Protein AF-A0AAJ2W528-F1 (afdb_monomer_lite)

Radius of gyration: 18.14 Å; chains: 1; bounding box: 59×28×39 Å

Sequence (170 aa):
MTETRSAFLACASVAVRLLERPELAAAWALPSVHDGLRVRDVATELVRGLRLSALDLGRGPSVPSVLRPTAESTAREARLLVERLEQHAVGGPAGGPIEGGHVPASRLASLAADLEDLALSVGQHVDVSPTTARAALELLVASARGATGGVAALDGLSSTLRSAPAVVRA

pLDDT: mean 81.1, std 15.42, range [31.97, 96.62]

Foldseek 3Di:
DVVLLVLLLVLLVLLLVLLPDVLLLVQVQPCFPDPPDGLVVLLQVLLVLLQVLCVLLVQHDPDDPDPDDHSVSSSVSSVSSSCSSCVVVDDDDDDDPPPHRDDDSVSSVVSNVSSVRSCRRSVVVDPDDPVNVVVVVVVLLVVLVVDDCSVVVVVVVVVVVVVDPPPPDD

Structure (mmCIF, N/CA/C/O backbone):
data_AF-A0AAJ2W528-F1
#
_entry.id   AF-A0AAJ2W528-F1
#
loop_
_atom_site.group_PDB
_atom_site.id
_atom_site.type_symbol
_atom_site.label_atom_id
_atom_site.label_alt_id
_atom_site.label_comp_id
_atom_site.label_asym_id
_atom_site.label_entity_id
_atom_site.label_seq_id
_atom_site.pdbx_PDB_ins_code
_atom_site.Cartn_x
_atom_site.Cartn_y
_atom_site.Cartn_z
_atom_site.occupancy
_atom_site.B_iso_or_equiv
_atom_site.auth_seq_id
_atom_site.auth_comp_id
_atom_site.auth_asym_id
_atom_site.auth_atom_id
_atom_site.pdbx_PDB_model_num
ATOM 1 N N . MET A 1 1 ? 10.076 -0.855 -22.859 1.00 50.19 1 MET A N 1
ATOM 2 C CA . MET A 1 1 ? 10.710 -1.438 -21.646 1.00 50.19 1 MET A CA 1
ATOM 3 C C . MET A 1 1 ? 11.034 -0.407 -20.560 1.00 50.19 1 MET A C 1
ATOM 5 O O . MET A 1 1 ? 11.054 -0.778 -19.395 1.00 50.19 1 MET A O 1
ATOM 9 N N . THR A 1 2 ? 11.234 0.872 -20.891 1.00 60.19 2 THR A N 1
ATOM 10 C CA . THR A 1 2 ? 11.316 1.994 -19.930 1.00 60.19 2 THR A CA 1
ATOM 11 C C . THR A 1 2 ? 10.001 2.255 -19.187 1.00 60.19 2 THR A C 1
ATOM 13 O O . THR A 1 2 ? 10.032 2.610 -18.015 1.00 60.19 2 THR A O 1
ATOM 16 N N . GLU A 1 3 ? 8.863 1.994 -19.835 1.00 75.88 3 GLU A N 1
ATOM 17 C CA . GLU A 1 3 ? 7.521 2.294 -19.318 1.00 75.88 3 GLU A CA 1
ATOM 18 C C . GLU A 1 3 ? 7.123 1.474 -18.078 1.00 75.88 3 GLU A C 1
ATOM 20 O O . GLU A 1 3 ? 6.647 2.032 -17.095 1.00 75.88 3 GLU A O 1
ATOM 25 N N . THR A 1 4 ? 7.394 0.163 -18.052 1.00 80.88 4 THR A N 1
ATOM 26 C CA . THR A 1 4 ? 7.112 -0.682 -16.873 1.00 80.88 4 THR A CA 1
ATOM 27 C C . THR A 1 4 ? 7.952 -0.263 -15.669 1.00 80.88 4 THR A C 1
ATOM 29 O O . THR A 1 4 ? 7.459 -0.238 -14.545 1.00 80.88 4 THR A O 1
ATOM 32 N N . ARG A 1 5 ? 9.217 0.118 -15.896 1.00 81.19 5 ARG A N 1
ATOM 33 C CA . ARG A 1 5 ? 10.103 0.601 -14.830 1.00 81.19 5 ARG A CA 1
ATOM 34 C C . ARG A 1 5 ? 9.660 1.969 -14.314 1.00 81.19 5 ARG A C 1
ATOM 36 O O . ARG A 1 5 ? 9.632 2.158 -13.103 1.00 81.19 5 ARG A O 1
ATOM 43 N N . SER A 1 6 ? 9.302 2.908 -15.193 1.00 83.19 6 SER A N 1
ATOM 44 C CA . SER A 1 6 ? 8.788 4.215 -14.765 1.00 83.19 6 SER A CA 1
ATOM 45 C C . SER A 1 6 ? 7.457 4.085 -14.028 1.00 83.19 6 SER A C 1
ATOM 47 O O . SER A 1 6 ? 7.280 4.725 -12.998 1.00 83.19 6 SER A O 1
ATOM 49 N N . ALA A 1 7 ? 6.557 3.215 -14.496 1.00 85.38 7 ALA A N 1
ATOM 50 C CA . ALA A 1 7 ? 5.299 2.918 -13.815 1.00 85.38 7 ALA A CA 1
ATOM 51 C C . ALA A 1 7 ? 5.538 2.290 -12.434 1.00 85.38 7 ALA A C 1
ATOM 53 O O . ALA A 1 7 ? 4.900 2.683 -11.462 1.00 85.38 7 ALA A O 1
ATOM 54 N N . PHE A 1 8 ? 6.507 1.377 -12.321 1.00 87.69 8 PHE A N 1
ATOM 55 C CA . PHE A 1 8 ? 6.901 0.796 -11.039 1.00 87.69 8 PHE A CA 1
ATOM 56 C C . PHE A 1 8 ? 7.439 1.842 -10.065 1.00 87.69 8 PHE A C 1
ATOM 58 O O . PHE A 1 8 ? 6.984 1.892 -8.928 1.00 87.69 8 PHE A O 1
ATOM 65 N N . LEU A 1 9 ? 8.360 2.705 -10.501 1.00 89.44 9 LEU A N 1
ATOM 66 C CA . LEU A 1 9 ? 8.896 3.772 -9.650 1.00 89.44 9 LEU A CA 1
ATOM 67 C C . LEU A 1 9 ? 7.810 4.775 -9.242 1.00 89.44 9 LEU A C 1
ATOM 69 O O . LEU A 1 9 ? 7.754 5.176 -8.082 1.00 89.44 9 LEU A O 1
ATOM 73 N N . ALA A 1 10 ? 6.897 5.121 -10.153 1.00 88.50 10 ALA A N 1
ATOM 74 C CA . ALA A 1 10 ? 5.747 5.960 -9.830 1.00 88.50 10 ALA A CA 1
ATOM 75 C C . ALA A 1 10 ? 4.841 5.298 -8.777 1.00 88.50 10 ALA A C 1
ATOM 77 O O . ALA A 1 10 ? 4.468 5.943 -7.797 1.00 88.50 10 ALA A O 1
ATOM 78 N N . CYS A 1 11 ? 4.541 4.005 -8.931 1.00 88.88 11 CYS A N 1
ATOM 79 C CA . CYS A 1 11 ? 3.766 3.230 -7.963 1.00 88.88 11 CYS A CA 1
ATOM 80 C C . CYS A 1 11 ? 4.472 3.164 -6.599 1.00 88.88 11 CYS A C 1
ATOM 82 O O . CYS A 1 11 ? 3.856 3.418 -5.566 1.00 88.88 11 CYS A O 1
ATOM 84 N N . ALA A 1 12 ? 5.781 2.907 -6.586 1.00 91.38 12 ALA A N 1
ATOM 85 C CA . ALA A 1 12 ? 6.586 2.860 -5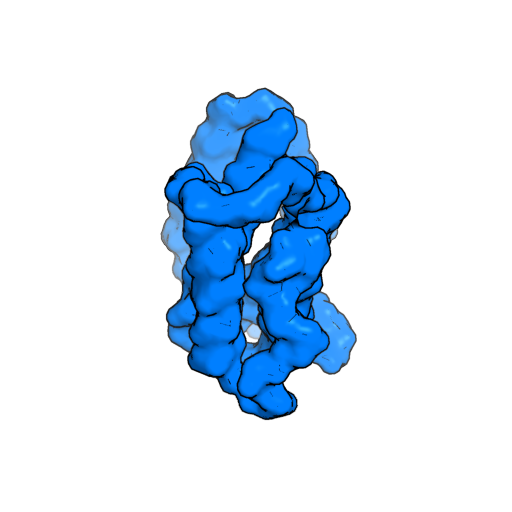.371 1.00 91.38 12 ALA A CA 1
ATOM 86 C C . ALA A 1 12 ? 6.639 4.223 -4.659 1.00 91.38 12 ALA A C 1
ATOM 88 O O . ALA A 1 12 ? 6.520 4.291 -3.438 1.00 91.38 12 ALA A O 1
ATOM 89 N N . SER A 1 13 ? 6.728 5.320 -5.414 1.00 92.88 13 SER A N 1
ATOM 90 C CA . SER A 1 13 ? 6.651 6.684 -4.881 1.00 92.88 13 SER A CA 1
ATOM 91 C C . SER A 1 13 ? 5.280 6.994 -4.265 1.00 92.88 13 SER A C 1
ATOM 93 O O . SER A 1 13 ? 5.192 7.611 -3.201 1.00 92.88 13 SER A O 1
ATOM 95 N N . VAL A 1 14 ? 4.181 6.544 -4.886 1.00 93.88 14 VAL A N 1
ATOM 96 C CA . VAL A 1 14 ? 2.838 6.641 -4.283 1.00 93.88 14 VAL A CA 1
ATOM 97 C C . VAL A 1 14 ? 2.772 5.830 -2.989 1.00 93.88 14 VAL A C 1
ATOM 99 O O . VAL A 1 14 ? 2.254 6.333 -1.993 1.00 93.88 14 VAL A O 1
ATOM 102 N N . ALA A 1 15 ? 3.342 4.626 -2.974 1.00 92.56 15 ALA A N 1
ATOM 103 C CA . ALA A 1 15 ? 3.372 3.787 -1.786 1.00 92.56 15 ALA A CA 1
ATOM 104 C C . ALA A 1 15 ? 4.123 4.443 -0.621 1.00 92.56 15 ALA A C 1
ATOM 106 O O . ALA A 1 15 ? 3.601 4.484 0.489 1.00 92.56 15 ALA A O 1
ATOM 107 N N . VAL A 1 16 ? 5.291 5.045 -0.873 1.00 95.50 16 VAL A N 1
ATOM 108 C CA . VAL A 1 16 ? 6.030 5.815 0.144 1.00 95.50 16 VAL A CA 1
ATOM 109 C C . VAL A 1 16 ? 5.181 6.963 0.687 1.00 95.50 16 VAL A C 1
ATOM 111 O O . VAL A 1 16 ? 5.050 7.106 1.900 1.00 95.50 16 VAL A O 1
ATOM 114 N N . ARG A 1 17 ? 4.530 7.739 -0.190 1.00 94.56 17 ARG A N 1
ATOM 115 C CA . ARG A 1 17 ? 3.652 8.835 0.249 1.00 94.56 17 ARG A CA 1
ATOM 116 C C . ARG A 1 17 ? 2.499 8.345 1.117 1.00 94.56 17 ARG A C 1
ATOM 118 O O . ARG A 1 17 ? 2.181 9.009 2.094 1.00 94.56 17 ARG A O 1
ATOM 125 N N . LEU A 1 18 ? 1.885 7.207 0.786 1.00 92.62 18 LEU A N 1
ATOM 126 C CA . LEU A 1 18 ? 0.833 6.606 1.608 1.00 92.62 18 LEU A CA 1
ATOM 127 C C . LEU A 1 18 ? 1.374 6.132 2.964 1.00 92.62 18 LEU A C 1
ATOM 129 O O . LEU A 1 18 ? 0.712 6.326 3.979 1.00 92.62 18 LEU A O 1
ATOM 133 N N . LEU A 1 19 ? 2.578 5.559 2.992 1.00 94.19 19 LEU A N 1
ATOM 134 C CA . LEU A 1 19 ? 3.224 5.103 4.224 1.00 94.19 19 LEU A CA 1
ATOM 135 C C . LEU A 1 19 ? 3.587 6.247 5.181 1.00 94.19 19 LEU A C 1
ATOM 137 O O . LEU A 1 19 ? 3.601 6.062 6.394 1.00 94.19 19 LEU A O 1
ATOM 141 N N . GLU A 1 20 ? 3.860 7.435 4.651 1.00 95.31 20 GLU A N 1
ATOM 142 C CA . GLU A 1 20 ? 4.226 8.621 5.436 1.00 95.31 20 GLU A CA 1
ATOM 143 C C . GLU A 1 20 ? 3.023 9.377 6.007 1.00 95.31 20 GLU A C 1
ATOM 145 O O . GLU A 1 20 ? 3.185 10.322 6.782 1.00 95.31 20 GLU A O 1
ATOM 150 N N . ARG A 1 21 ? 1.807 8.972 5.638 1.00 93.00 21 ARG A N 1
ATOM 151 C CA . ARG A 1 21 ? 0.591 9.639 6.083 1.00 93.00 21 ARG A CA 1
ATOM 152 C C . ARG A 1 21 ? 0.337 9.433 7.580 1.00 93.00 21 ARG A C 1
ATOM 154 O O . ARG A 1 21 ? 0.402 8.298 8.061 1.00 93.00 21 ARG A O 1
ATOM 161 N N . PRO A 1 22 ? -0.051 10.487 8.322 1.00 92.31 22 PRO A N 1
ATOM 162 C CA . PRO A 1 22 ? -0.412 10.356 9.733 1.00 92.31 22 PRO A CA 1
ATOM 163 C C . PRO A 1 22 ? -1.624 9.437 9.937 1.00 92.31 22 PRO A C 1
ATOM 165 O O . PRO A 1 22 ? -1.718 8.760 10.960 1.00 92.31 22 PRO A O 1
ATOM 168 N N . GLU A 1 23 ? -2.523 9.354 8.953 1.00 92.69 23 GLU A N 1
ATOM 169 C CA . GLU A 1 23 ? -3.685 8.466 9.000 1.00 92.69 23 GLU A CA 1
ATOM 170 C C . GLU A 1 23 ? -3.282 6.987 9.053 1.00 92.69 23 GLU A C 1
ATOM 172 O O . GLU A 1 23 ? -3.932 6.203 9.742 1.00 92.69 23 GLU A O 1
ATOM 177 N N . LEU A 1 24 ? -2.175 6.601 8.405 1.00 93.44 24 LEU A N 1
ATOM 178 C CA . LEU A 1 24 ? -1.658 5.236 8.506 1.00 93.44 24 LEU A CA 1
ATOM 179 C C . LEU A 1 24 ? -1.174 4.933 9.927 1.00 93.44 24 LEU A C 1
ATOM 181 O O . LEU A 1 24 ? -1.437 3.852 10.452 1.00 93.44 24 LEU A O 1
ATOM 185 N N . ALA A 1 25 ? -0.473 5.877 10.558 1.00 93.62 25 ALA A N 1
ATOM 186 C CA . ALA A 1 25 ? 0.002 5.709 11.927 1.00 93.62 25 ALA A CA 1
ATOM 187 C C . ALA A 1 25 ? -1.169 5.564 12.913 1.00 93.62 25 ALA A C 1
ATOM 189 O O . ALA A 1 25 ? -1.118 4.709 13.798 1.00 93.62 25 ALA A O 1
ATOM 190 N N . ALA A 1 26 ? -2.241 6.337 12.719 1.00 93.62 26 ALA A N 1
ATOM 191 C CA . ALA A 1 26 ? -3.470 6.219 13.501 1.00 93.62 26 ALA A CA 1
ATOM 192 C C . ALA A 1 26 ? -4.182 4.872 13.271 1.00 93.62 26 ALA A C 1
ATOM 194 O O . ALA A 1 26 ? -4.660 4.253 14.221 1.00 93.62 26 ALA A O 1
ATOM 195 N N . ALA A 1 27 ? -4.202 4.383 12.028 1.00 94.38 27 ALA A N 1
ATOM 196 C CA . ALA A 1 27 ? -4.847 3.125 11.664 1.00 94.38 27 ALA A CA 1
ATOM 197 C C . ALA A 1 27 ? -3.975 1.876 11.898 1.00 94.38 27 ALA A C 1
ATOM 199 O O . ALA A 1 27 ? -4.450 0.758 11.727 1.00 94.38 27 ALA A O 1
ATOM 200 N N . TRP A 1 28 ? -2.715 2.029 12.319 1.00 95.56 28 TRP A N 1
ATOM 201 C CA . TRP A 1 28 ? -1.688 0.975 12.314 1.00 95.56 28 TRP A CA 1
ATOM 202 C C . TRP A 1 28 ? -2.118 -0.346 12.969 1.00 95.56 28 TRP A C 1
ATOM 204 O O . TRP A 1 28 ? -1.806 -1.435 12.484 1.00 95.56 28 TRP A O 1
ATOM 214 N N . ALA A 1 29 ? -2.836 -0.256 14.090 1.00 96.12 29 ALA A N 1
ATOM 215 C CA . ALA A 1 29 ? -3.285 -1.413 14.859 1.00 96.12 29 ALA A CA 1
ATOM 216 C C . ALA A 1 29 ? -4.711 -1.879 14.518 1.00 96.12 29 ALA A C 1
ATOM 218 O O . ALA A 1 29 ? -5.146 -2.886 15.086 1.00 96.12 29 ALA A O 1
ATOM 219 N N . LEU A 1 30 ? -5.420 -1.166 13.641 1.00 96.06 30 LEU A N 1
ATOM 220 C CA . LEU A 1 30 ? -6.799 -1.456 13.257 1.00 96.06 30 LEU A CA 1
ATOM 221 C C . LEU A 1 30 ? -6.865 -2.620 12.250 1.00 96.06 30 LEU A C 1
ATOM 223 O O . LEU A 1 30 ? -5.845 -2.948 11.630 1.00 96.06 30 LEU A O 1
ATOM 227 N N . PRO A 1 31 ? -8.037 -3.266 12.097 1.00 96.62 31 PRO A N 1
ATOM 228 C CA . PRO A 1 31 ? -8.253 -4.284 11.066 1.00 96.62 31 PRO A CA 1
ATOM 229 C C . PRO A 1 31 ? -7.938 -3.749 9.664 1.00 96.62 31 PRO A C 1
ATOM 231 O O . PRO A 1 31 ? -8.116 -2.559 9.417 1.00 96.62 31 PRO A O 1
ATOM 234 N N . SER A 1 32 ? -7.465 -4.593 8.750 1.00 94.00 32 SER A N 1
ATOM 235 C CA . SER A 1 32 ? -7.348 -4.255 7.324 1.00 94.00 32 SER A CA 1
ATOM 236 C C . SER A 1 32 ? -8.597 -4.700 6.552 1.00 94.00 32 SER A C 1
ATOM 238 O O . SER A 1 32 ? -9.579 -5.116 7.163 1.00 94.00 32 SER A O 1
ATOM 240 N N . VAL A 1 33 ? -8.586 -4.573 5.221 1.00 91.62 33 VAL A N 1
ATOM 241 C CA . VAL A 1 33 ? -9.632 -5.156 4.355 1.00 91.62 33 VAL A CA 1
ATOM 242 C C . VAL A 1 33 ? -9.547 -6.679 4.235 1.00 91.62 33 VAL A C 1
ATOM 244 O O . VAL A 1 33 ? -10.462 -7.303 3.709 1.00 91.62 33 VAL A O 1
ATOM 247 N N . HIS A 1 34 ? -8.453 -7.272 4.714 1.00 88.75 34 HIS A N 1
ATOM 248 C CA . HIS A 1 34 ? -8.224 -8.711 4.688 1.00 88.75 34 HIS A CA 1
ATOM 249 C C . HIS A 1 34 ? -8.581 -9.322 6.038 1.00 88.75 34 HIS A C 1
ATOM 251 O O . HIS A 1 34 ? -8.086 -8.883 7.081 1.00 88.75 34 HIS A O 1
ATOM 257 N N . ASP A 1 35 ? -9.406 -10.366 6.017 1.00 88.88 35 ASP A N 1
ATOM 258 C CA . ASP A 1 35 ? -9.872 -11.035 7.228 1.00 88.88 35 ASP A CA 1
ATOM 259 C C . ASP A 1 35 ? -8.706 -11.507 8.108 1.00 88.88 35 ASP A C 1
ATOM 261 O O . ASP A 1 35 ? -7.784 -12.197 7.671 1.00 88.88 35 ASP A O 1
ATOM 265 N N . GLY A 1 36 ? -8.754 -11.126 9.387 1.00 91.19 36 GLY A N 1
ATOM 266 C CA . GLY A 1 36 ? -7.749 -11.503 10.384 1.00 91.19 36 GLY A CA 1
ATOM 267 C C . GLY A 1 36 ? -6.423 -10.740 10.300 1.00 91.19 36 GLY A C 1
ATOM 268 O O . GLY A 1 36 ? -5.574 -10.935 11.172 1.00 91.19 36 GLY A O 1
ATOM 269 N N . LEU A 1 37 ? -6.248 -9.852 9.318 1.00 94.69 37 LEU A N 1
ATOM 270 C CA . LEU A 1 37 ? -5.069 -8.999 9.196 1.00 94.69 37 LEU A CA 1
ATOM 271 C C . LEU A 1 37 ? -5.330 -7.592 9.745 1.00 94.69 37 LEU A C 1
ATOM 273 O O . LEU A 1 37 ? -6.461 -7.119 9.878 1.00 94.69 37 LEU A O 1
ATOM 277 N N . ARG A 1 38 ? -4.244 -6.910 10.103 1.00 96.62 38 ARG A N 1
ATOM 278 C CA . ARG A 1 38 ? -4.240 -5.500 10.495 1.00 96.62 38 ARG A CA 1
ATOM 279 C C . ARG A 1 38 ? -3.590 -4.649 9.417 1.00 96.62 38 ARG A C 1
ATOM 281 O O . ARG A 1 38 ? -2.816 -5.136 8.595 1.00 96.62 38 ARG A O 1
ATOM 288 N N . VAL A 1 39 ? -3.830 -3.342 9.4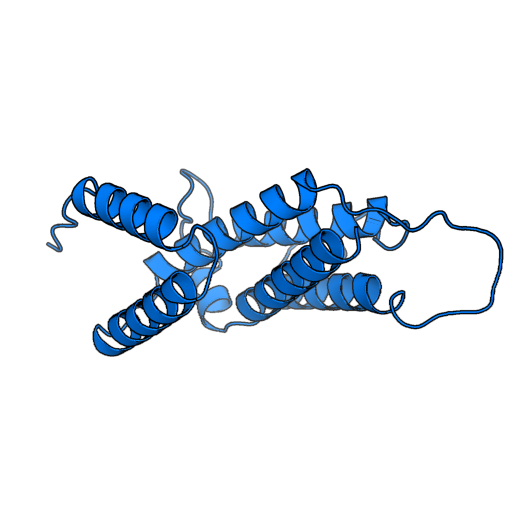77 1.00 95.88 39 VAL A N 1
ATOM 289 C CA . VAL A 1 39 ? -3.220 -2.357 8.566 1.00 95.88 39 VAL A CA 1
ATOM 290 C C . VAL A 1 39 ? -1.690 -2.473 8.543 1.00 95.88 39 VAL A C 1
ATOM 292 O O . VAL A 1 39 ? -1.086 -2.446 7.472 1.00 95.88 39 VAL A O 1
ATOM 295 N N . ARG A 1 40 ? -1.053 -2.679 9.705 1.00 95.81 40 ARG A N 1
ATOM 296 C CA . ARG A 1 40 ? 0.399 -2.915 9.792 1.00 95.81 40 ARG A CA 1
ATOM 297 C C . ARG A 1 40 ? 0.885 -4.126 8.995 1.00 95.81 40 ARG A C 1
ATOM 299 O O . ARG A 1 40 ? 2.017 -4.106 8.521 1.00 95.81 40 ARG A O 1
ATOM 306 N N . ASP A 1 41 ? 0.072 -5.176 8.882 1.00 95.00 41 ASP A N 1
ATOM 307 C CA . ASP A 1 41 ? 0.476 -6.423 8.232 1.00 95.00 41 ASP A CA 1
ATOM 308 C C . ASP A 1 41 ? 0.511 -6.197 6.714 1.00 95.00 41 ASP A C 1
ATOM 310 O O . ASP A 1 41 ? 1.515 -6.495 6.069 1.00 95.00 41 ASP A O 1
ATOM 314 N N . VAL A 1 42 ? -0.512 -5.519 6.179 1.00 95.19 42 VAL A N 1
ATOM 315 C CA . VAL A 1 42 ? -0.568 -5.072 4.776 1.00 95.19 42 VAL A CA 1
ATOM 316 C C . VAL A 1 42 ? 0.566 -4.090 4.457 1.00 95.19 42 VAL A C 1
ATOM 318 O O . VAL A 1 42 ? 1.280 -4.261 3.472 1.00 95.19 42 VAL A O 1
ATOM 321 N N . ALA A 1 43 ? 0.803 -3.096 5.319 1.00 95.75 43 ALA A N 1
ATOM 322 C CA . ALA A 1 43 ? 1.894 -2.136 5.136 1.00 95.75 43 ALA A CA 1
ATOM 323 C C . ALA A 1 43 ? 3.277 -2.812 5.132 1.00 95.75 43 ALA A C 1
ATOM 325 O O . ALA A 1 43 ? 4.150 -2.453 4.342 1.00 95.75 43 ALA A O 1
ATOM 326 N N . THR A 1 44 ? 3.479 -3.800 6.008 1.00 94.19 44 THR A N 1
ATOM 327 C CA . THR A 1 44 ? 4.736 -4.556 6.087 1.00 94.19 44 THR A CA 1
ATOM 328 C C . THR A 1 44 ? 4.943 -5.413 4.841 1.00 94.19 44 THR A C 1
ATOM 330 O O . THR A 1 44 ? 6.068 -5.480 4.339 1.00 94.19 44 THR A O 1
ATOM 333 N N . GLU A 1 45 ? 3.884 -6.031 4.312 1.00 92.94 45 GLU A N 1
ATOM 334 C CA . GLU A 1 45 ? 3.980 -6.800 3.069 1.00 92.94 45 GLU A CA 1
ATOM 335 C C . GLU A 1 45 ? 4.254 -5.925 1.846 1.00 92.94 45 GLU A C 1
ATOM 337 O O . GLU A 1 45 ? 5.148 -6.247 1.061 1.00 92.94 45 GLU A O 1
ATOM 342 N N . LEU A 1 46 ? 3.638 -4.744 1.753 1.00 94.31 46 LEU A N 1
ATOM 343 C CA . LEU A 1 46 ? 3.977 -3.771 0.714 1.00 94.31 46 LEU A CA 1
ATOM 344 C C . LEU A 1 46 ? 5.478 -3.418 0.729 1.00 94.31 46 LEU A C 1
ATOM 346 O O . LEU A 1 46 ? 6.149 -3.412 -0.309 1.00 94.31 46 LEU A O 1
ATOM 350 N N . VAL A 1 47 ? 6.050 -3.168 1.915 1.00 94.62 47 VAL A N 1
ATOM 351 C CA . VAL A 1 47 ? 7.488 -2.867 2.046 1.00 94.62 47 VAL A CA 1
ATOM 352 C C . VAL A 1 47 ? 8.352 -4.087 1.739 1.00 94.62 47 VAL A C 1
ATOM 354 O O . VAL A 1 47 ? 9.415 -3.952 1.126 1.00 94.62 47 VAL A O 1
ATOM 357 N N . ARG A 1 48 ? 7.901 -5.296 2.088 1.00 91.81 48 ARG A N 1
ATOM 358 C CA . ARG A 1 48 ? 8.568 -6.532 1.670 1.00 91.81 48 ARG A CA 1
ATOM 359 C C . ARG A 1 48 ? 8.589 -6.655 0.144 1.00 91.81 48 ARG A C 1
ATOM 361 O O . ARG A 1 48 ? 9.640 -6.997 -0.397 1.00 91.81 48 ARG A O 1
ATOM 368 N N . GLY A 1 49 ? 7.495 -6.340 -0.548 1.00 90.62 49 GLY A N 1
ATOM 369 C CA . GLY A 1 49 ? 7.417 -6.323 -2.011 1.00 90.62 49 GLY A CA 1
ATOM 370 C C . GLY A 1 49 ? 8.428 -5.360 -2.644 1.00 90.62 49 GLY A C 1
ATOM 371 O O . GLY A 1 49 ? 9.166 -5.739 -3.563 1.00 90.62 49 GLY A O 1
ATOM 372 N N . LEU A 1 50 ? 8.552 -4.147 -2.094 1.00 91.38 50 LEU A N 1
ATOM 373 C CA . LEU A 1 50 ? 9.584 -3.180 -2.493 1.00 91.38 50 LEU A CA 1
ATOM 374 C C . LEU A 1 50 ? 11.001 -3.714 -2.247 1.00 91.38 50 LEU A C 1
ATOM 376 O O . LEU A 1 50 ? 11.867 -3.595 -3.115 1.00 91.38 50 LEU A O 1
ATOM 380 N N . ARG A 1 51 ? 11.240 -4.344 -1.092 1.00 91.56 51 ARG A N 1
ATOM 381 C CA . ARG A 1 51 ? 12.547 -4.914 -0.738 1.00 91.56 51 ARG A CA 1
ATOM 382 C C . ARG A 1 51 ? 12.946 -6.051 -1.668 1.00 91.56 51 ARG A C 1
ATOM 384 O O . ARG A 1 51 ? 14.084 -6.071 -2.124 1.00 91.56 51 ARG A O 1
ATOM 391 N N . LEU A 1 52 ? 12.023 -6.964 -1.969 1.00 88.06 52 LEU A N 1
ATOM 392 C CA . LEU A 1 52 ? 12.252 -8.051 -2.922 1.00 88.06 52 LEU A CA 1
ATOM 393 C C . LEU A 1 52 ? 12.556 -7.499 -4.313 1.00 88.06 52 LEU A C 1
ATOM 395 O O . LEU A 1 52 ? 13.510 -7.936 -4.939 1.00 88.06 52 LEU A O 1
A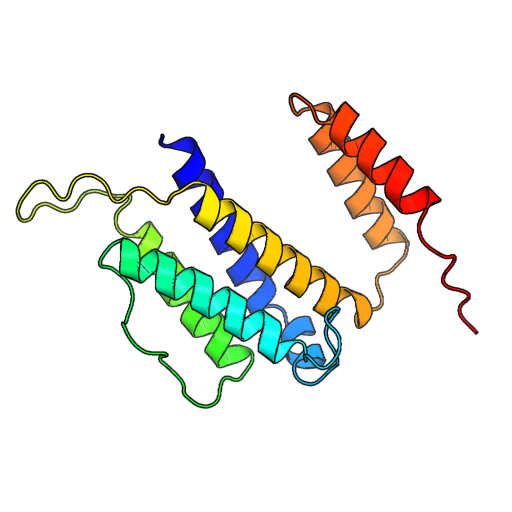TOM 399 N N . SER A 1 53 ? 11.821 -6.477 -4.752 1.00 87.31 53 SER A N 1
ATOM 400 C CA . SER A 1 53 ? 12.088 -5.820 -6.035 1.00 87.31 53 SER A CA 1
ATOM 401 C C . SER A 1 53 ? 13.465 -5.152 -6.062 1.00 87.31 53 SER A C 1
ATOM 403 O O . SER A 1 53 ? 14.176 -5.231 -7.058 1.00 87.31 53 SER A O 1
ATOM 405 N N . ALA A 1 54 ? 13.886 -4.525 -4.961 1.00 86.38 54 ALA A N 1
ATOM 406 C CA . ALA A 1 54 ? 15.237 -3.991 -4.842 1.00 86.38 54 ALA A CA 1
ATOM 407 C C . ALA A 1 54 ? 16.292 -5.109 -4.842 1.00 86.38 54 ALA A C 1
ATOM 409 O O . ALA A 1 54 ? 17.331 -4.955 -5.477 1.00 86.38 54 ALA A O 1
ATOM 410 N N . LEU A 1 55 ? 16.043 -6.230 -4.162 1.00 85.00 55 LEU A N 1
ATOM 411 C CA . LEU A 1 55 ? 16.954 -7.375 -4.097 1.00 85.00 55 LEU A CA 1
ATOM 412 C C . LEU A 1 55 ? 17.117 -8.066 -5.455 1.00 85.00 55 LEU A C 1
ATOM 414 O O . LEU A 1 55 ? 18.250 -8.330 -5.846 1.00 85.00 55 LEU A O 1
ATOM 418 N N . ASP A 1 56 ? 16.028 -8.263 -6.201 1.00 82.62 56 ASP A N 1
ATOM 419 C CA . ASP A 1 56 ? 16.042 -8.806 -7.570 1.00 82.62 56 ASP A CA 1
ATOM 420 C C . ASP A 1 56 ? 16.929 -7.956 -8.502 1.00 82.62 56 ASP A C 1
ATOM 422 O O . ASP A 1 56 ? 17.534 -8.461 -9.444 1.00 82.62 56 ASP A O 1
ATOM 426 N N . LEU A 1 57 ? 17.046 -6.656 -8.214 1.00 78.19 57 LEU A N 1
ATOM 427 C CA . LEU A 1 57 ? 17.892 -5.712 -8.946 1.00 78.19 57 LEU A CA 1
ATOM 428 C C . LEU A 1 57 ? 19.315 -5.584 -8.371 1.00 78.19 57 LEU A C 1
ATOM 430 O O . LEU A 1 57 ? 20.071 -4.726 -8.832 1.00 78.19 57 LEU A O 1
ATOM 434 N N . GLY A 1 58 ? 19.671 -6.377 -7.353 1.00 79.06 58 GLY A N 1
ATOM 435 C CA . GLY A 1 58 ? 20.963 -6.334 -6.658 1.00 79.06 58 GLY A CA 1
ATOM 436 C C . GLY A 1 58 ? 21.149 -5.127 -5.727 1.00 79.06 58 GLY A C 1
ATOM 437 O O . GLY A 1 58 ? 22.277 -4.733 -5.447 1.00 79.06 58 GLY A O 1
ATOM 438 N N . ARG A 1 59 ? 20.055 -4.493 -5.285 1.00 77.44 59 ARG A N 1
ATOM 439 C CA . ARG A 1 59 ? 20.033 -3.190 -4.576 1.00 77.44 59 ARG A CA 1
ATOM 440 C C . ARG A 1 59 ? 19.354 -3.234 -3.207 1.00 77.44 59 ARG A C 1
ATOM 442 O O . ARG A 1 59 ? 19.386 -2.254 -2.465 1.00 77.44 59 ARG A O 1
ATOM 449 N N . GLY A 1 60 ? 18.675 -4.332 -2.893 1.00 75.44 60 GLY A N 1
ATOM 450 C CA . GLY A 1 60 ? 17.906 -4.507 -1.667 1.00 75.44 60 GLY A CA 1
ATOM 451 C C . GLY A 1 60 ? 18.694 -5.249 -0.588 1.00 75.44 60 GLY A C 1
ATOM 452 O O . GLY A 1 60 ? 19.511 -6.109 -0.913 1.00 75.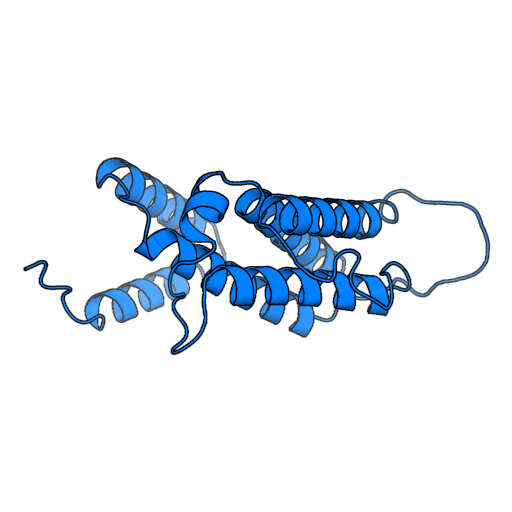44 60 GLY A O 1
ATOM 453 N N . PRO A 1 61 ? 18.446 -4.962 0.699 1.00 79.31 61 PRO A N 1
ATOM 454 C CA . PRO A 1 61 ? 18.951 -5.794 1.778 1.00 79.31 61 PRO A CA 1
ATOM 455 C C . PRO A 1 61 ? 18.224 -7.148 1.783 1.00 79.31 61 PRO A C 1
ATOM 457 O O . PRO A 1 61 ? 17.015 -7.212 1.556 1.00 79.31 61 PRO A O 1
ATOM 460 N N . SER A 1 62 ? 18.944 -8.228 2.094 1.00 77.88 62 SER A N 1
ATOM 461 C CA . SER A 1 62 ? 18.368 -9.583 2.184 1.00 77.88 62 SER A CA 1
ATOM 462 C C . SER A 1 62 ? 17.448 -9.780 3.389 1.00 77.88 62 SER A C 1
ATOM 464 O O . SER A 1 62 ? 16.678 -10.735 3.435 1.00 77.88 62 SER A O 1
ATOM 466 N N . VAL A 1 63 ? 17.525 -8.882 4.372 1.00 76.69 63 VAL A N 1
ATOM 467 C CA . VAL A 1 63 ? 16.762 -8.937 5.621 1.00 76.69 63 VAL A CA 1
ATOM 468 C C . VAL A 1 63 ? 16.073 -7.596 5.898 1.00 76.69 63 VAL A C 1
ATOM 470 O O . VAL A 1 63 ? 16.557 -6.560 5.432 1.00 76.69 63 VAL A O 1
ATOM 473 N N . PRO A 1 64 ? 14.950 -7.594 6.642 1.00 76.62 64 PRO A N 1
ATOM 474 C CA . PRO A 1 64 ? 14.328 -6.366 7.125 1.00 76.62 64 PRO A CA 1
ATOM 475 C C . PRO A 1 64 ? 15.285 -5.523 7.959 1.00 76.62 64 PRO A C 1
ATOM 477 O O . PRO A 1 64 ? 16.110 -6.064 8.696 1.00 76.62 64 PRO A O 1
ATOM 480 N N . SER A 1 65 ? 15.123 -4.200 7.901 1.00 72.50 65 SER A N 1
ATOM 481 C CA . SER A 1 65 ? 15.941 -3.296 8.719 1.00 72.50 65 SER A CA 1
ATOM 482 C C . SER A 1 65 ? 15.455 -3.246 10.172 1.00 72.50 65 SER A C 1
ATOM 484 O O . SER A 1 65 ? 16.227 -2.921 11.073 1.00 72.50 65 SER A O 1
ATOM 486 N N . VAL A 1 66 ? 14.180 -3.578 10.415 1.00 78.50 66 VAL A N 1
ATOM 487 C CA . VAL A 1 66 ? 13.541 -3.531 11.736 1.00 78.50 66 VAL A CA 1
ATOM 488 C C . VAL A 1 66 ? 12.697 -4.787 11.971 1.00 78.50 66 VAL A C 1
ATOM 490 O O . VAL A 1 66 ? 11.843 -5.134 11.164 1.00 78.50 66 VAL A O 1
ATOM 493 N N . LEU A 1 67 ? 12.914 -5.463 13.106 1.00 77.19 67 LEU A N 1
ATOM 494 C CA . LEU A 1 67 ? 12.185 -6.689 13.482 1.00 77.19 67 LEU A CA 1
ATOM 495 C C . LEU A 1 67 ? 10.785 -6.421 14.058 1.00 77.19 67 LEU A C 1
ATOM 497 O O . LEU A 1 67 ? 9.915 -7.284 14.001 1.00 77.19 67 LEU A O 1
ATOM 501 N N . ARG A 1 68 ? 10.570 -5.239 14.645 1.00 84.69 68 ARG A N 1
ATOM 502 C CA . ARG A 1 68 ? 9.276 -4.792 15.183 1.00 84.69 68 ARG A CA 1
ATOM 503 C C . ARG A 1 68 ? 8.872 -3.482 14.508 1.00 84.69 68 ARG A C 1
ATOM 505 O O . ARG A 1 68 ? 9.165 -2.417 15.052 1.00 84.69 68 ARG A O 1
ATOM 512 N N . PRO A 1 69 ? 8.275 -3.551 13.310 1.00 88.94 69 PRO A N 1
ATOM 513 C CA . PRO A 1 69 ? 7.976 -2.362 12.533 1.00 88.94 69 PRO A CA 1
ATOM 514 C C . PRO A 1 69 ? 6.901 -1.497 13.206 1.00 88.94 69 PRO A C 1
ATOM 516 O O . PRO A 1 69 ? 5.828 -1.962 13.597 1.00 88.94 69 PRO A O 1
ATOM 519 N N . THR A 1 70 ? 7.200 -0.209 13.322 1.00 94.44 70 THR A N 1
ATOM 520 C CA . THR A 1 70 ? 6.233 0.878 13.513 1.00 94.44 70 THR A CA 1
ATOM 521 C C . THR A 1 70 ? 5.899 1.515 12.164 1.00 94.44 70 THR A C 1
ATOM 523 O O . THR A 1 70 ? 6.664 1.352 11.206 1.00 94.44 70 THR A O 1
ATOM 526 N N . ALA A 1 71 ? 4.811 2.289 12.093 1.00 93.38 71 ALA A N 1
ATOM 527 C CA . ALA A 1 71 ? 4.460 3.056 10.895 1.00 93.38 71 ALA A CA 1
ATOM 528 C C . ALA A 1 71 ? 5.641 3.917 10.407 1.00 93.38 71 ALA A C 1
ATOM 530 O O . ALA A 1 71 ? 6.032 3.840 9.246 1.00 93.38 71 ALA A O 1
ATOM 531 N N . GLU A 1 72 ? 6.296 4.634 11.327 1.00 94.56 72 GLU A N 1
ATOM 532 C CA . GLU A 1 72 ? 7.457 5.474 11.017 1.00 94.56 72 GLU A CA 1
ATOM 533 C C . GLU A 1 72 ? 8.636 4.663 10.459 1.00 94.56 72 GLU A C 1
ATOM 535 O O . GLU A 1 72 ? 9.217 5.025 9.436 1.00 94.56 72 GLU A O 1
ATOM 540 N N . SER A 1 73 ? 8.992 3.545 11.103 1.00 94.75 73 SER A N 1
ATOM 541 C CA . SER A 1 73 ? 10.104 2.711 10.629 1.00 94.75 73 SER A CA 1
ATOM 542 C C . SER A 1 73 ? 9.817 2.065 9.271 1.00 94.75 73 SER A C 1
ATOM 544 O O . SER A 1 73 ? 10.728 1.920 8.459 1.00 94.75 73 SER A O 1
ATOM 546 N N . THR A 1 74 ? 8.548 1.741 9.006 1.00 94.94 74 THR A N 1
ATOM 547 C CA . THR A 1 74 ? 8.082 1.139 7.750 1.00 94.94 74 THR A CA 1
ATOM 548 C C . THR A 1 74 ? 8.153 2.154 6.614 1.00 94.94 74 THR A C 1
ATOM 550 O O . THR A 1 74 ? 8.718 1.862 5.562 1.00 94.94 74 THR A O 1
ATOM 553 N N . ALA A 1 75 ? 7.672 3.378 6.851 1.00 94.62 75 ALA A N 1
ATOM 554 C CA . ALA A 1 75 ? 7.784 4.486 5.907 1.00 94.62 75 ALA A CA 1
ATOM 555 C C . ALA A 1 75 ? 9.249 4.818 5.587 1.00 94.62 75 ALA A C 1
ATOM 557 O O . ALA A 1 75 ? 9.623 4.974 4.425 1.00 94.62 75 ALA A O 1
ATOM 558 N N . ARG A 1 76 ? 10.105 4.849 6.616 1.00 94.62 76 ARG A N 1
ATOM 559 C CA . ARG A 1 76 ? 11.543 5.091 6.458 1.00 94.62 76 ARG A CA 1
ATOM 560 C C . ARG A 1 76 ? 12.224 4.003 5.626 1.00 94.62 76 ARG A C 1
ATOM 562 O O . ARG A 1 76 ? 13.004 4.334 4.736 1.00 94.62 76 ARG A O 1
ATOM 569 N N . GLU A 1 77 ? 11.940 2.725 5.890 1.00 93.75 77 GLU A N 1
ATOM 570 C CA . GLU A 1 77 ? 12.484 1.614 5.094 1.00 93.75 77 GLU A CA 1
ATOM 571 C C . GLU A 1 77 ? 12.024 1.711 3.633 1.00 93.75 77 GLU A C 1
ATOM 573 O O . GLU A 1 77 ? 12.854 1.612 2.728 1.00 93.75 77 GLU A O 1
ATOM 578 N N . ALA A 1 78 ? 10.740 1.986 3.390 1.00 94.38 78 ALA A N 1
ATOM 579 C CA . ALA A 1 78 ? 10.207 2.160 2.042 1.00 94.38 78 ALA A CA 1
ATOM 580 C C . ALA A 1 78 ? 10.899 3.298 1.281 1.00 94.38 78 ALA A C 1
ATOM 582 O O . ALA A 1 78 ? 11.315 3.102 0.140 1.00 94.38 78 ALA A O 1
ATOM 583 N N . ARG A 1 79 ? 11.085 4.461 1.920 1.00 94.50 79 ARG A N 1
ATOM 584 C CA . ARG A 1 79 ? 11.777 5.607 1.315 1.00 94.50 79 ARG A CA 1
ATOM 585 C C . ARG A 1 79 ? 13.203 5.241 0.897 1.00 94.50 79 ARG A C 1
ATOM 587 O O . ARG A 1 79 ? 13.571 5.449 -0.255 1.00 94.50 79 ARG A O 1
ATOM 594 N N . LEU A 1 80 ? 13.968 4.609 1.790 1.00 91.75 80 LEU A N 1
ATOM 595 C CA . LEU A 1 80 ? 15.335 4.163 1.495 1.00 91.75 80 LEU A CA 1
ATOM 596 C C . LEU A 1 80 ? 15.386 3.144 0.347 1.00 91.75 80 LEU A C 1
ATOM 598 O O . LEU A 1 80 ? 16.321 3.152 -0.454 1.00 91.75 80 LEU A O 1
ATOM 602 N N . LEU A 1 81 ? 14.401 2.246 0.259 1.00 91.62 81 LEU A N 1
ATOM 603 C CA . LEU A 1 81 ? 14.306 1.287 -0.842 1.00 91.62 81 LEU A CA 1
ATOM 604 C C . LEU A 1 81 ? 14.026 1.988 -2.174 1.00 91.62 81 LEU A C 1
ATOM 606 O O . LEU A 1 81 ? 14.683 1.670 -3.165 1.00 91.62 81 LEU A O 1
ATOM 610 N N . VAL A 1 82 ? 13.105 2.954 -2.203 1.00 90.69 82 VAL A N 1
ATOM 611 C CA . VAL A 1 82 ? 12.795 3.728 -3.415 1.00 90.69 82 VAL A CA 1
ATOM 612 C C . VAL A 1 82 ? 13.988 4.570 -3.860 1.00 90.69 82 VAL A C 1
ATOM 614 O O . VAL A 1 82 ? 14.362 4.496 -5.027 1.00 90.69 82 VAL A O 1
ATOM 617 N N . GLU A 1 83 ? 14.672 5.255 -2.942 1.00 89.94 83 GLU A N 1
ATOM 618 C CA . GLU A 1 83 ? 15.898 6.004 -3.255 1.00 89.94 83 GLU A CA 1
ATOM 619 C C . GLU A 1 83 ? 16.959 5.104 -3.916 1.00 89.94 83 GLU A C 1
ATOM 621 O O . GLU A 1 83 ? 17.554 5.470 -4.930 1.00 89.94 83 GLU A O 1
ATOM 626 N N . ARG A 1 84 ? 17.159 3.878 -3.412 1.00 86.62 84 ARG A N 1
ATOM 627 C CA . ARG A 1 84 ? 18.085 2.900 -4.020 1.00 86.62 84 ARG A CA 1
ATOM 628 C C . ARG A 1 84 ? 17.637 2.428 -5.403 1.00 86.62 84 ARG A C 1
ATOM 630 O O . ARG A 1 84 ? 18.469 2.160 -6.273 1.00 86.62 84 ARG A O 1
ATOM 637 N N . LEU A 1 85 ? 16.331 2.290 -5.619 1.00 84.94 85 LEU A N 1
ATOM 638 C CA . LEU A 1 85 ? 15.765 1.923 -6.917 1.00 84.94 85 LEU A CA 1
ATOM 639 C C . LEU A 1 85 ? 15.961 3.048 -7.955 1.00 84.94 85 LEU A C 1
ATOM 641 O O . LEU A 1 85 ? 16.223 2.752 -9.130 1.00 84.94 85 LEU A O 1
ATOM 645 N N . GLU A 1 86 ? 15.899 4.308 -7.513 1.00 82.69 86 GLU A N 1
ATOM 646 C CA . GLU A 1 86 ? 16.047 5.525 -8.323 1.00 82.69 86 GLU A CA 1
ATOM 647 C C . GLU A 1 86 ? 17.505 5.908 -8.627 1.00 82.69 86 GLU A C 1
ATOM 649 O O . GLU A 1 86 ? 17.796 6.292 -9.758 1.00 82.69 86 GLU A O 1
ATOM 654 N N . GLN A 1 87 ? 18.443 5.755 -7.682 1.00 73.50 87 GLN A N 1
ATOM 655 C CA . GLN A 1 87 ? 19.856 6.173 -7.814 1.00 73.50 87 GLN A CA 1
ATOM 656 C C . GLN A 1 87 ? 20.612 5.554 -9.007 1.00 73.50 87 GLN A C 1
ATOM 658 O O . GLN A 1 87 ? 21.665 6.046 -9.394 1.00 73.50 87 GLN A O 1
ATOM 663 N N . HIS A 1 88 ? 20.072 4.513 -9.644 1.00 60.66 88 HIS A N 1
ATOM 664 C CA . HIS A 1 88 ? 20.614 3.914 -10.870 1.00 60.66 88 HIS A CA 1
ATOM 665 C C . HIS A 1 88 ? 19.862 4.341 -12.153 1.00 60.66 88 HIS A C 1
ATOM 667 O O . HIS A 1 88 ? 19.877 3.624 -13.158 1.00 60.66 88 HIS A O 1
ATOM 673 N N . ALA A 1 89 ? 19.117 5.451 -12.114 1.00 51.47 89 ALA A N 1
ATOM 674 C CA . ALA A 1 89 ? 18.557 6.123 -13.293 1.00 51.47 89 ALA A CA 1
ATOM 675 C C . ALA A 1 89 ? 19.520 7.171 -13.887 1.00 51.47 89 ALA A C 1
ATOM 677 O O . ALA A 1 89 ? 19.405 7.508 -15.063 1.00 51.47 89 ALA A O 1
ATOM 678 N N . VAL A 1 90 ? 20.493 7.643 -13.100 1.00 45.56 90 VAL A N 1
ATOM 679 C CA . VAL A 1 90 ? 21.531 8.599 -13.509 1.00 45.56 90 VAL A CA 1
ATOM 680 C C . VAL A 1 90 ? 22.868 7.853 -13.472 1.00 45.56 90 VAL A C 1
ATOM 682 O O . VAL A 1 90 ? 23.241 7.318 -12.436 1.00 45.56 90 VAL A O 1
ATOM 685 N N . GLY A 1 91 ? 23.526 7.703 -14.625 1.00 45.75 91 GLY A N 1
ATOM 686 C CA . GLY A 1 91 ? 24.636 6.764 -14.832 1.00 45.75 91 GLY A CA 1
ATOM 687 C C . GLY A 1 91 ? 25.794 6.860 -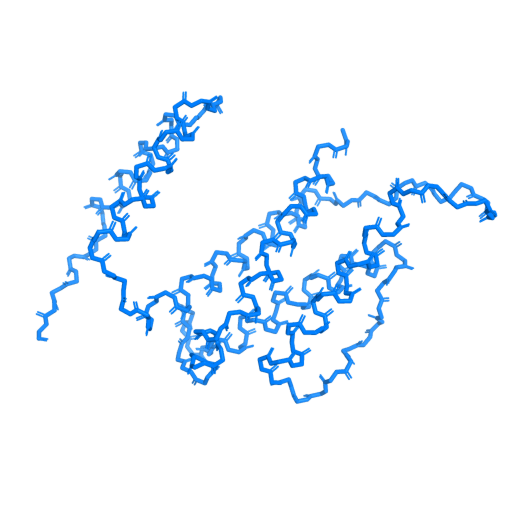13.827 1.00 45.75 91 GLY A C 1
ATOM 688 O O . GLY A 1 91 ? 26.186 7.946 -13.409 1.00 45.75 91 GLY A O 1
ATOM 689 N N . GLY A 1 92 ? 26.378 5.704 -13.499 1.00 35.47 92 GLY A N 1
ATOM 690 C CA . GLY A 1 92 ? 27.612 5.582 -12.720 1.00 35.47 92 GLY A CA 1
ATOM 691 C C . GLY A 1 92 ? 28.696 4.825 -13.506 1.00 35.47 92 GLY A C 1
ATOM 692 O O . GLY A 1 92 ? 28.394 3.772 -14.071 1.00 35.47 92 GLY A O 1
ATOM 693 N N . PRO A 1 93 ? 29.948 5.322 -13.562 1.00 48.25 93 PRO A N 1
ATOM 694 C CA . PRO A 1 93 ? 31.049 4.687 -14.274 1.00 48.25 93 PRO A CA 1
ATOM 695 C C . PRO A 1 93 ? 31.797 3.721 -13.344 1.00 48.25 93 PRO A C 1
ATOM 697 O O . PRO A 1 93 ? 32.743 4.123 -12.680 1.00 48.25 93 PRO A O 1
ATOM 700 N N . ALA A 1 94 ? 31.393 2.453 -13.277 1.00 42.38 94 ALA A N 1
ATOM 701 C CA . ALA A 1 94 ? 32.250 1.381 -12.758 1.00 42.38 94 ALA A CA 1
ATOM 702 C C . ALA A 1 94 ? 31.664 -0.003 -13.073 1.00 42.38 94 ALA A C 1
ATOM 704 O O . ALA A 1 94 ? 30.680 -0.415 -12.471 1.00 42.38 94 ALA A O 1
ATOM 705 N N . GLY A 1 95 ? 32.340 -0.733 -13.965 1.00 39.28 95 GLY A N 1
ATOM 706 C CA . GLY A 1 95 ? 32.435 -2.194 -13.897 1.00 39.28 95 GLY A CA 1
ATOM 707 C C . GLY A 1 95 ? 31.265 -3.018 -14.442 1.00 39.28 95 GLY A C 1
ATOM 708 O O . GLY A 1 95 ? 30.473 -3.547 -13.674 1.00 39.28 95 GLY A O 1
ATOM 709 N N . GLY A 1 96 ? 31.281 -3.260 -15.757 1.00 31.97 96 GLY A N 1
ATOM 710 C CA . GLY A 1 96 ? 30.617 -4.404 -16.398 1.00 31.97 96 GLY A CA 1
ATOM 711 C C . GLY A 1 96 ? 29.153 -4.180 -16.799 1.00 31.97 96 GLY A C 1
ATOM 712 O O . GLY A 1 96 ? 28.456 -3.378 -16.178 1.00 31.97 96 GLY A O 1
ATOM 713 N N . PRO A 1 97 ? 28.660 -4.862 -17.851 1.00 37.34 97 PRO A N 1
ATOM 714 C CA . PRO A 1 97 ? 27.264 -4.775 -18.238 1.00 37.34 97 PRO A CA 1
ATOM 715 C C . PRO A 1 97 ? 26.438 -5.510 -17.181 1.00 37.34 97 PRO A C 1
ATOM 717 O O . PRO A 1 97 ? 26.215 -6.713 -17.276 1.00 37.34 97 PRO A O 1
ATOM 720 N N . ILE A 1 98 ? 25.973 -4.795 -16.158 1.00 46.28 98 ILE A N 1
ATOM 721 C CA . ILE A 1 98 ? 24.761 -5.220 -15.466 1.00 46.28 98 ILE A CA 1
ATOM 722 C C . ILE A 1 98 ? 23.651 -4.998 -16.489 1.00 46.28 98 ILE A C 1
ATOM 724 O O . ILE A 1 98 ? 23.174 -3.874 -16.664 1.00 46.28 98 ILE A O 1
ATOM 728 N N . GLU A 1 99 ? 23.323 -6.058 -17.235 1.00 48.50 99 GLU A N 1
ATOM 729 C CA . GLU A 1 99 ? 22.122 -6.124 -18.062 1.00 48.50 99 GLU A CA 1
ATOM 730 C C . GLU A 1 99 ? 20.976 -5.511 -17.264 1.00 48.50 99 GLU A C 1
ATOM 732 O O . GLU A 1 99 ? 20.696 -5.917 -16.135 1.00 48.50 99 GLU A O 1
ATOM 737 N N . GLY A 1 100 ? 20.418 -4.432 -17.815 1.00 49.31 100 GLY A N 1
ATOM 738 C CA . GLY A 1 100 ? 19.552 -3.515 -17.097 1.00 49.31 100 GLY A CA 1
ATOM 739 C C . GLY A 1 100 ? 18.473 -4.267 -16.338 1.00 49.31 100 GLY A C 1
ATOM 740 O O . GLY A 1 100 ? 17.569 -4.827 -16.952 1.00 49.31 100 GLY A O 1
ATOM 741 N N . GLY A 1 101 ? 18.590 -4.257 -15.007 1.00 57.59 101 GLY A N 1
ATOM 742 C CA . GLY A 1 101 ? 17.680 -4.956 -14.114 1.00 57.59 101 GLY A CA 1
ATOM 743 C C . GLY A 1 101 ? 16.232 -4.644 -14.483 1.00 57.59 101 GLY A C 1
ATOM 744 O O . GLY A 1 101 ? 15.754 -3.512 -14.338 1.00 57.59 101 GLY A O 1
ATOM 745 N N . HIS A 1 102 ? 15.571 -5.646 -15.050 1.00 68.12 102 HIS A N 1
ATOM 746 C CA . HIS A 1 102 ? 14.198 -5.557 -15.496 1.00 68.12 102 HIS A CA 1
ATOM 747 C C . HIS A 1 102 ? 13.299 -5.807 -14.293 1.00 68.12 102 HIS A C 1
ATOM 749 O O . HIS A 1 102 ? 13.396 -6.850 -13.653 1.00 68.12 102 HIS A O 1
ATOM 755 N N . VAL A 1 103 ? 12.412 -4.859 -13.990 1.00 70.62 103 VAL A N 1
ATOM 756 C CA . VAL A 1 103 ? 11.304 -5.128 -13.074 1.00 70.62 103 VAL A CA 1
ATOM 757 C C . VAL A 1 103 ? 10.233 -5.855 -13.884 1.00 70.62 103 VAL A C 1
ATOM 759 O O . VAL A 1 103 ? 9.670 -5.239 -14.796 1.00 70.62 103 VAL A O 1
ATOM 762 N N . PRO A 1 104 ? 9.955 -7.140 -13.607 1.00 78.44 104 PRO A N 1
ATOM 763 C CA . PRO A 1 104 ? 8.945 -7.871 -14.354 1.00 78.44 104 PRO A CA 1
ATOM 764 C C . PRO A 1 104 ? 7.566 -7.253 -14.108 1.00 78.44 104 PRO A C 1
ATOM 766 O O . PRO A 1 104 ? 7.265 -6.781 -13.011 1.00 78.44 104 PRO A O 1
ATOM 769 N N . ALA A 1 105 ? 6.702 -7.277 -15.124 1.00 82.12 105 ALA A N 1
ATOM 770 C CA . ALA A 1 105 ? 5.356 -6.703 -15.039 1.00 82.12 105 ALA A CA 1
ATOM 771 C C . ALA A 1 105 ? 4.526 -7.282 -13.875 1.00 82.12 105 ALA A C 1
ATOM 773 O O . ALA A 1 105 ? 3.706 -6.577 -13.293 1.00 82.12 105 ALA A O 1
ATOM 774 N N . SER A 1 106 ? 4.794 -8.531 -13.477 1.00 84.25 106 SER A N 1
ATOM 775 C CA . SER A 1 106 ? 4.192 -9.154 -12.294 1.00 84.25 106 SER A CA 1
ATOM 776 C C . SER A 1 106 ? 4.516 -8.412 -10.994 1.00 84.25 106 SER A C 1
ATOM 778 O O . SER A 1 106 ? 3.637 -8.276 -10.153 1.00 84.25 106 SER A O 1
ATOM 780 N N . ARG A 1 107 ? 5.731 -7.866 -10.833 1.00 85.88 107 ARG A N 1
ATOM 781 C CA . ARG A 1 107 ? 6.115 -7.079 -9.646 1.00 85.88 107 ARG A CA 1
ATOM 782 C C . ARG A 1 107 ? 5.379 -5.747 -9.584 1.00 85.88 107 ARG A C 1
ATOM 784 O O . ARG A 1 107 ? 4.993 -5.328 -8.501 1.00 85.88 107 ARG A O 1
ATOM 791 N N . LEU A 1 108 ? 5.169 -5.104 -10.734 1.00 86.62 108 LEU A N 1
ATOM 792 C CA . LEU A 1 108 ? 4.330 -3.908 -10.822 1.00 86.62 108 LEU A CA 1
ATOM 793 C C . LEU A 1 108 ? 2.882 -4.222 -10.436 1.00 86.62 108 LEU A C 1
ATOM 795 O O . LEU A 1 108 ? 2.312 -3.494 -9.633 1.00 86.62 108 LEU A O 1
ATOM 799 N N . ALA A 1 109 ? 2.313 -5.305 -10.970 1.00 87.12 109 ALA A N 1
ATOM 800 C CA . ALA A 1 109 ? 0.947 -5.709 -10.650 1.00 87.12 109 ALA A CA 1
ATOM 801 C C . ALA A 1 109 ? 0.776 -6.031 -9.156 1.00 87.12 109 ALA A C 1
ATOM 803 O O . ALA A 1 109 ? -0.166 -5.543 -8.541 1.00 87.12 109 ALA A O 1
ATOM 804 N N . SER A 1 110 ? 1.710 -6.780 -8.556 1.00 88.94 110 SER A N 1
ATOM 805 C CA . SER A 1 110 ? 1.694 -7.058 -7.114 1.00 88.94 110 SER A CA 1
ATOM 806 C C . SER A 1 110 ? 1.825 -5.785 -6.280 1.00 88.94 110 SER A C 1
ATOM 808 O O . SER A 1 110 ? 1.025 -5.579 -5.381 1.00 88.94 110 SER A O 1
ATOM 810 N N . LEU A 1 111 ? 2.766 -4.891 -6.613 1.00 90.81 111 LEU A N 1
ATOM 811 C CA . LEU A 1 111 ? 2.930 -3.633 -5.879 1.00 90.81 111 LEU A CA 1
ATOM 812 C C . LEU A 1 111 ? 1.681 -2.746 -5.966 1.00 90.81 111 LEU A C 1
ATOM 814 O O . LEU A 1 111 ? 1.330 -2.090 -4.990 1.00 90.81 111 LEU A O 1
ATOM 818 N N . ALA A 1 112 ? 1.026 -2.707 -7.129 1.00 89.81 112 ALA A N 1
ATOM 819 C CA . ALA A 1 112 ? -0.210 -1.955 -7.310 1.00 89.81 112 ALA A CA 1
ATOM 820 C C . ALA A 1 112 ? -1.357 -2.538 -6.469 1.00 89.81 112 ALA A C 1
ATOM 822 O O . ALA A 1 112 ? -2.075 -1.771 -5.836 1.00 89.81 112 ALA A O 1
ATOM 823 N N . ALA A 1 113 ? -1.482 -3.868 -6.419 1.00 90.19 113 ALA A N 1
ATOM 824 C CA . ALA A 1 113 ? -2.471 -4.548 -5.585 1.00 90.19 113 ALA A CA 1
ATOM 825 C C . ALA A 1 113 ? -2.214 -4.311 -4.087 1.00 90.19 113 ALA A C 1
ATOM 827 O O . ALA A 1 113 ? -3.113 -3.874 -3.376 1.00 90.19 113 ALA A O 1
ATOM 828 N N . ASP A 1 114 ? -0.972 -4.479 -3.622 1.00 92.25 114 ASP A N 1
ATOM 829 C CA . ASP A 1 114 ? -0.605 -4.230 -2.220 1.00 92.25 114 ASP A CA 1
ATOM 830 C C . ASP A 1 114 ? -0.865 -2.764 -1.823 1.00 92.25 114 ASP A C 1
ATOM 832 O O . ASP A 1 114 ? -1.269 -2.458 -0.698 1.00 92.25 114 ASP A O 1
ATOM 836 N N . LEU A 1 115 ? -0.624 -1.831 -2.753 1.00 93.00 115 LEU A N 1
ATOM 837 C CA . LEU A 1 115 ? -0.886 -0.407 -2.562 1.00 93.00 115 LEU A CA 1
ATOM 838 C C . LEU A 1 115 ? -2.385 -0.117 -2.449 1.00 93.00 115 LEU A C 1
ATOM 840 O O . LEU A 1 115 ? -2.787 0.672 -1.591 1.00 93.00 115 LEU A O 1
ATOM 844 N N . GLU A 1 116 ? -3.194 -0.728 -3.310 1.00 91.50 116 GLU A N 1
ATOM 845 C CA . GLU A 1 116 ? -4.651 -0.624 -3.271 1.00 91.50 116 GLU A CA 1
ATOM 846 C C . GLU A 1 116 ? -5.201 -1.182 -1.957 1.00 91.50 116 GLU A C 1
ATOM 848 O O . GLU A 1 116 ? -5.927 -0.481 -1.251 1.00 91.50 116 GLU A O 1
ATOM 853 N N . ASP A 1 117 ? -4.769 -2.378 -1.565 1.00 93.00 117 ASP A N 1
ATOM 854 C CA . ASP A 1 117 ? -5.168 -3.012 -0.312 1.00 93.00 117 ASP A CA 1
ATOM 855 C C . ASP A 1 117 ? -4.816 -2.147 0.898 1.00 93.00 117 ASP A C 1
ATOM 857 O O . ASP A 1 117 ? -5.630 -1.982 1.812 1.00 93.00 117 ASP A O 1
ATOM 861 N N . LEU A 1 118 ? -3.623 -1.543 0.910 1.00 93.56 118 LEU A N 1
ATOM 862 C CA . LEU A 1 118 ? -3.222 -0.628 1.974 1.00 93.56 118 LEU A CA 1
ATOM 863 C C . LEU A 1 118 ? -4.087 0.637 1.981 1.00 93.56 118 LEU A C 1
ATOM 865 O O . LEU A 1 118 ? -4.530 1.076 3.046 1.00 93.56 118 LEU A O 1
ATOM 869 N N . ALA A 1 119 ? -4.345 1.221 0.810 1.00 91.12 119 ALA A N 1
ATOM 870 C CA . ALA A 1 119 ? -5.164 2.420 0.679 1.00 91.12 119 ALA A CA 1
ATOM 871 C C . ALA A 1 119 ? -6.601 2.175 1.156 1.00 91.12 119 ALA A C 1
ATOM 873 O O . ALA A 1 119 ? -7.138 2.995 1.903 1.00 91.12 119 ALA A O 1
ATOM 874 N N . LEU A 1 120 ? -7.198 1.037 0.797 1.00 90.81 120 LEU A N 1
ATOM 875 C CA . LEU A 1 120 ? -8.522 0.631 1.264 1.00 90.81 120 LEU A CA 1
ATOM 876 C C . LEU A 1 120 ? -8.521 0.348 2.772 1.00 90.81 120 LEU A C 1
ATOM 878 O O . LEU A 1 120 ? -9.417 0.795 3.489 1.00 90.81 120 LEU A O 1
ATOM 882 N N . SER A 1 121 ? -7.477 -0.318 3.270 1.00 92.06 121 SER A N 1
ATOM 883 C CA . SER A 1 121 ? -7.332 -0.658 4.691 1.00 92.06 121 SER A CA 1
ATOM 884 C C . SER A 1 121 ? -7.202 0.565 5.589 1.00 92.06 121 SER A C 1
ATOM 886 O O . SER A 1 121 ? -7.673 0.530 6.722 1.00 92.06 121 SER A O 1
ATOM 888 N N . VAL A 1 122 ? -6.574 1.639 5.106 1.00 91.25 122 VAL A N 1
ATOM 889 C CA . VAL A 1 122 ? -6.556 2.937 5.795 1.00 91.25 122 VAL A CA 1
ATOM 890 C C . VAL A 1 122 ? -7.881 3.666 5.580 1.00 91.25 122 VAL A C 1
ATOM 892 O O . VAL A 1 122 ? -8.450 4.198 6.529 1.00 91.25 122 VAL A O 1
ATOM 895 N N . GLY A 1 123 ? -8.393 3.671 4.348 1.00 87.81 123 GLY A N 1
ATOM 896 C CA . GLY A 1 123 ? -9.591 4.408 3.949 1.00 87.81 123 GLY A CA 1
ATOM 897 C C . GLY A 1 123 ? -10.856 4.012 4.708 1.00 87.81 123 GLY A C 1
ATOM 898 O O . GLY A 1 123 ? -11.660 4.884 5.015 1.00 87.81 123 GLY A O 1
ATOM 899 N N . GLN A 1 124 ? -11.009 2.741 5.087 1.00 88.56 124 GLN A N 1
ATOM 900 C CA . GLN A 1 124 ? -12.141 2.286 5.909 1.00 88.56 124 GLN A CA 1
ATOM 901 C C . GLN A 1 124 ? -12.187 2.918 7.315 1.00 88.56 124 GLN A C 1
ATOM 903 O O . GLN A 1 124 ? -13.241 2.918 7.945 1.00 88.56 124 GLN A O 1
ATOM 908 N N . HIS A 1 125 ? -11.066 3.466 7.798 1.00 89.00 125 HIS A N 1
ATOM 909 C CA . HIS A 1 125 ? -10.946 4.082 9.127 1.00 89.00 125 HIS A CA 1
ATOM 910 C C . HIS A 1 125 ? -10.842 5.607 9.078 1.00 89.00 125 HIS A C 1
ATOM 912 O O . HIS A 1 125 ? -10.732 6.250 10.120 1.00 89.00 125 HIS A O 1
ATOM 918 N N . VAL A 1 126 ? -10.840 6.195 7.880 1.00 83.19 126 VAL A N 1
ATOM 919 C CA . VAL A 1 126 ? -10.751 7.643 7.692 1.00 83.19 126 VAL A CA 1
ATOM 920 C C . VAL A 1 126 ? -12.116 8.168 7.278 1.00 83.19 126 VAL A C 1
ATOM 922 O O . VAL A 1 126 ? -12.658 7.781 6.244 1.00 83.19 126 VAL A O 1
ATOM 925 N N . ASP A 1 127 ? -12.645 9.117 8.048 1.00 77.62 127 ASP A N 1
ATOM 926 C CA . ASP A 1 127 ? -13.824 9.867 7.631 1.00 77.62 127 ASP A CA 1
ATOM 927 C C . ASP A 1 127 ? -13.467 10.784 6.459 1.00 77.62 127 ASP A C 1
ATOM 929 O O . ASP A 1 127 ? -12.883 11.861 6.606 1.00 77.62 127 ASP A O 1
ATOM 933 N N . VAL A 1 128 ? -13.818 10.339 5.255 1.00 73.38 128 VAL A N 1
ATOM 934 C CA . VAL A 1 128 ? -13.665 11.136 4.041 1.00 73.38 128 VAL A CA 1
ATOM 935 C C . VAL A 1 128 ? -14.881 12.038 3.898 1.00 73.38 128 VAL A C 1
ATOM 937 O O . VAL A 1 128 ? -16.016 11.570 3.784 1.00 73.38 128 VAL A O 1
ATOM 940 N N . SER A 1 129 ? -14.648 13.353 3.863 1.00 77.44 129 SER A N 1
ATOM 941 C CA . SER A 1 129 ? -15.734 14.291 3.590 1.00 77.44 129 SER A CA 1
ATOM 942 C C . SER A 1 129 ? -16.349 14.002 2.207 1.00 77.44 129 SER A C 1
ATOM 944 O O . SER A 1 129 ? -15.608 13.719 1.256 1.00 77.44 129 SER A O 1
ATOM 946 N N . PRO A 1 130 ? -17.679 14.122 2.037 1.00 75.94 130 PRO A N 1
ATOM 947 C CA . PRO A 1 130 ? -18.324 13.918 0.738 1.00 75.94 130 PRO A CA 1
ATOM 948 C C . PRO A 1 130 ? -17.729 14.793 -0.374 1.00 75.94 130 PRO A C 1
ATOM 950 O O . PRO A 1 130 ? -17.604 14.357 -1.517 1.00 75.94 130 PRO A O 1
ATOM 953 N N . THR A 1 131 ? -17.304 16.012 -0.036 1.00 77.38 131 THR A N 1
ATOM 954 C CA . THR A 1 131 ? -16.661 16.950 -0.964 1.00 77.38 131 THR A CA 1
ATOM 955 C C . THR A 1 131 ? -15.302 16.437 -1.440 1.00 77.38 131 THR A C 1
ATOM 957 O O . THR A 1 131 ? -14.996 16.513 -2.628 1.00 77.38 131 THR A O 1
ATOM 960 N N . THR A 1 132 ? -14.499 15.865 -0.539 1.00 78.12 132 THR A N 1
ATOM 961 C CA . THR A 1 132 ? -13.198 15.266 -0.873 1.00 78.12 132 THR A CA 1
ATOM 962 C C . THR A 1 132 ? -13.368 14.039 -1.764 1.00 78.12 132 THR A C 1
ATOM 964 O O . THR A 1 132 ? -12.691 13.926 -2.784 1.00 78.12 132 THR A O 1
ATOM 967 N N . ALA A 1 133 ? -14.305 13.150 -1.420 1.00 76.44 133 ALA A N 1
ATOM 968 C CA . ALA A 1 133 ? -14.629 11.984 -2.240 1.00 76.44 133 ALA A CA 1
ATOM 969 C C . ALA A 1 133 ? -15.095 12.394 -3.646 1.00 76.44 133 ALA A C 1
ATOM 971 O O . ALA A 1 133 ? -14.632 11.842 -4.644 1.00 76.44 133 ALA A O 1
ATOM 972 N N . ARG A 1 134 ? -15.955 13.416 -3.740 1.00 77.69 134 ARG A N 1
ATOM 973 C CA . ARG A 1 134 ? -16.414 13.960 -5.021 1.00 77.69 134 ARG A CA 1
ATOM 974 C C . ARG A 1 134 ? -15.261 14.506 -5.866 1.00 77.69 134 ARG A C 1
ATOM 976 O O . ARG A 1 134 ? -15.169 14.156 -7.037 1.00 77.69 134 ARG A O 1
ATOM 983 N N . ALA A 1 135 ? -14.383 15.322 -5.286 1.00 77.94 135 ALA A N 1
ATOM 984 C CA . ALA A 1 135 ? -13.242 15.886 -6.007 1.00 77.94 135 ALA A CA 1
ATOM 985 C C . ALA A 1 135 ? -12.292 14.791 -6.528 1.00 77.94 135 ALA A C 1
ATOM 987 O O . ALA A 1 135 ? -11.822 14.861 -7.664 1.00 77.94 135 ALA A O 1
ATOM 988 N N . ALA A 1 136 ? -12.054 13.745 -5.730 1.00 79.81 136 ALA A N 1
ATOM 989 C CA . ALA A 1 136 ? -11.256 12.595 -6.149 1.00 79.81 136 ALA A CA 1
ATOM 990 C C . ALA A 1 136 ? -11.900 11.844 -7.330 1.00 79.81 136 ALA A C 1
ATOM 992 O O . ALA A 1 136 ? -11.213 11.510 -8.295 1.00 79.81 136 ALA A O 1
ATOM 993 N N . LEU A 1 137 ? -13.221 11.632 -7.294 1.00 81.44 137 LEU A N 1
ATOM 994 C CA . LEU A 1 137 ? -13.969 11.013 -8.393 1.00 81.44 137 LEU A CA 1
ATOM 995 C C . LEU A 1 137 ? -13.941 11.863 -9.667 1.00 81.44 137 LEU A C 1
ATOM 997 O O . LEU A 1 137 ? -13.729 11.327 -10.751 1.00 81.44 137 LEU A O 1
ATOM 1001 N N . GLU A 1 138 ? -14.124 13.179 -9.556 1.00 84.00 138 GLU A N 1
ATOM 1002 C CA . GLU A 1 138 ? -14.058 14.091 -10.704 1.00 84.00 138 GLU A CA 1
ATOM 1003 C C . GLU A 1 138 ? -12.677 14.038 -11.374 1.00 84.00 138 GLU A C 1
ATOM 1005 O O . GLU A 1 138 ? -12.592 13.960 -12.603 1.00 84.00 138 GLU A O 1
ATOM 1010 N N . LEU A 1 139 ? -11.603 13.982 -10.581 1.00 81.94 139 LEU A N 1
ATOM 1011 C CA . LEU A 1 139 ? -10.235 13.856 -11.083 1.00 81.94 139 LEU A CA 1
ATOM 1012 C C . LEU A 1 139 ? -9.970 12.488 -11.733 1.00 81.94 139 LEU A C 1
ATOM 1014 O O . LEU A 1 139 ? -9.360 12.427 -12.802 1.00 81.94 139 LEU A O 1
ATOM 1018 N N . LEU A 1 140 ? -10.469 11.396 -11.144 1.00 80.56 140 LEU A N 1
ATOM 1019 C CA . LEU A 1 140 ? -10.392 10.053 -11.732 1.00 80.56 140 LEU A CA 1
ATOM 1020 C C . LEU A 1 140 ? -11.129 9.975 -13.073 1.00 80.56 140 LEU A C 1
ATOM 1022 O O . LEU A 1 140 ? -10.584 9.458 -14.045 1.00 80.56 140 LEU A O 1
ATOM 1026 N N . VAL A 1 141 ? -12.339 10.532 -13.154 1.00 83.00 141 VAL A N 1
ATOM 1027 C CA . VAL A 1 141 ? -13.128 10.576 -14.394 1.00 83.00 141 VAL A CA 1
ATOM 1028 C C . VAL A 1 141 ? -12.436 11.430 -15.455 1.00 83.00 141 VAL A C 1
ATOM 1030 O O . VAL A 1 141 ? -12.383 11.033 -16.620 1.00 83.00 141 VAL A O 1
ATOM 1033 N N . ALA A 1 142 ? -11.890 12.589 -15.076 1.00 81.12 142 ALA A N 1
ATOM 1034 C CA . ALA A 1 142 ? -11.127 13.435 -15.989 1.00 81.12 142 ALA A CA 1
ATOM 1035 C C . ALA A 1 142 ? -9.890 12.703 -16.536 1.00 81.12 142 ALA A C 1
ATOM 1037 O O . ALA A 1 142 ? -9.650 12.731 -17.742 1.00 81.12 142 ALA A O 1
ATOM 1038 N N . SER A 1 143 ? -9.162 11.990 -15.671 1.00 77.94 143 SER A N 1
ATOM 1039 C CA . SER A 1 143 ? -8.002 11.177 -16.050 1.00 77.94 143 SER A CA 1
ATOM 1040 C C . SER A 1 143 ? -8.384 10.033 -16.996 1.00 77.94 143 SER A C 1
ATOM 1042 O O . SER A 1 143 ? -7.810 9.892 -18.075 1.00 77.94 143 SER A O 1
ATOM 1044 N N . ALA A 1 144 ? -9.421 9.264 -16.655 1.00 78.56 144 ALA A N 1
ATOM 1045 C CA . ALA A 1 144 ? -9.883 8.138 -17.462 1.00 78.56 144 ALA A CA 1
ATOM 1046 C C . ALA A 1 144 ? -10.373 8.566 -18.856 1.00 78.56 144 ALA A C 1
ATOM 1048 O O . ALA A 1 144 ? -10.166 7.847 -19.829 1.00 78.56 144 ALA A O 1
ATOM 1049 N N . ARG A 1 145 ? -10.965 9.758 -18.994 1.00 81.81 145 ARG A N 1
ATOM 1050 C CA . ARG A 1 145 ? -11.348 10.306 -20.309 1.00 81.81 145 ARG A CA 1
ATOM 1051 C C . ARG A 1 145 ? -10.152 10.610 -21.213 1.00 81.81 145 ARG A C 1
ATOM 1053 O O . ARG A 1 145 ? -10.312 10.597 -22.429 1.00 81.81 145 ARG A O 1
ATOM 1060 N N . GLY A 1 146 ? -8.984 10.893 -20.638 1.00 78.88 146 GLY A N 1
ATOM 1061 C CA . GLY A 1 146 ? -7.747 11.141 -21.382 1.00 78.88 146 GLY A CA 1
ATOM 1062 C C . GLY A 1 146 ? -6.938 9.880 -21.701 1.00 78.88 146 GLY A C 1
ATOM 1063 O O . GLY A 1 146 ? -6.004 9.954 -22.496 1.00 78.88 146 GLY A O 1
ATOM 1064 N N . ALA A 1 147 ? -7.270 8.735 -21.098 1.00 79.62 147 ALA A N 1
ATOM 1065 C CA . ALA A 1 147 ? -6.501 7.501 -21.217 1.00 79.62 147 ALA A CA 1
ATOM 1066 C C . ALA A 1 147 ? -7.114 6.519 -22.227 1.00 79.62 147 ALA A C 1
ATOM 1068 O O . ALA A 1 147 ? -8.324 6.276 -22.244 1.00 79.62 147 ALA A O 1
ATOM 1069 N N . THR A 1 148 ? -6.265 5.871 -23.026 1.00 78.06 148 THR A N 1
ATOM 1070 C CA . THR A 1 148 ? -6.677 4.761 -23.896 1.00 78.06 148 THR A CA 1
ATOM 1071 C C . THR A 1 148 ? -7.243 3.622 -23.042 1.00 78.06 148 THR A C 1
ATOM 1073 O O . THR A 1 148 ? -6.548 3.081 -22.188 1.00 78.06 148 THR A O 1
ATOM 1076 N N . GLY A 1 149 ? -8.515 3.267 -23.250 1.00 75.56 149 GLY A N 1
ATOM 1077 C CA . GLY A 1 149 ? -9.215 2.244 -22.458 1.00 75.56 149 GLY A CA 1
ATOM 1078 C C . GLY A 1 149 ? -9.845 2.745 -21.151 1.00 75.56 149 GLY A C 1
ATOM 1079 O O . GLY A 1 149 ? -10.505 1.969 -20.463 1.00 75.56 149 GLY A O 1
ATOM 1080 N N . GLY A 1 150 ? -9.724 4.034 -20.816 1.00 78.06 150 GLY A N 1
ATOM 1081 C CA . GLY A 1 150 ? -10.271 4.564 -19.566 1.00 78.06 150 GLY A CA 1
ATOM 1082 C C . GLY A 1 150 ? -11.803 4.536 -19.488 1.00 78.06 150 GLY A C 1
ATOM 1083 O O . GLY A 1 150 ? -12.348 4.362 -18.403 1.00 78.06 150 GLY A O 1
ATOM 1084 N N . VAL A 1 151 ? -12.515 4.595 -20.620 1.00 80.81 151 VAL A N 1
ATOM 1085 C CA . VAL A 1 151 ? -13.982 4.411 -20.653 1.00 80.81 151 VAL A CA 1
ATOM 1086 C C . VAL A 1 151 ? -14.381 3.004 -20.187 1.00 80.81 151 VAL A C 1
ATOM 1088 O O . VAL A 1 151 ? -15.290 2.874 -19.375 1.00 80.81 151 VAL A O 1
ATOM 1091 N N . ALA A 1 152 ? -13.655 1.963 -20.607 1.00 80.56 152 ALA A N 1
ATOM 1092 C CA . ALA A 1 152 ? -13.910 0.593 -20.156 1.00 80.56 152 ALA A CA 1
ATOM 1093 C C . ALA A 1 152 ? -13.615 0.418 -18.654 1.00 80.56 152 ALA A C 1
ATOM 1095 O O . ALA A 1 152 ? -14.340 -0.289 -17.956 1.00 80.56 152 ALA A O 1
ATOM 1096 N N . ALA A 1 153 ? -12.589 1.104 -18.137 1.00 76.62 153 ALA A N 1
ATOM 1097 C CA . ALA A 1 153 ? -12.302 1.132 -16.703 1.00 76.62 153 ALA A CA 1
ATOM 1098 C C . ALA A 1 153 ? -13.420 1.827 -15.899 1.00 76.62 153 ALA A C 1
ATOM 1100 O O . ALA A 1 153 ? -13.803 1.339 -14.835 1.00 76.62 153 ALA A O 1
ATOM 1101 N N . LEU A 1 154 ? -13.986 2.927 -16.416 1.00 83.31 154 LEU A N 1
ATOM 1102 C CA . LEU A 1 154 ? -15.132 3.608 -15.799 1.00 83.31 154 LEU A CA 1
ATOM 1103 C C . LEU A 1 154 ? -16.399 2.742 -15.806 1.00 83.31 154 LEU A C 1
ATOM 1105 O O . LEU A 1 154 ? -17.119 2.720 -14.807 1.00 83.31 154 LEU A O 1
ATOM 1109 N N . ASP A 1 155 ? -16.658 2.007 -16.888 1.00 82.81 155 ASP A N 1
ATOM 1110 C CA . ASP A 1 155 ? -17.789 1.075 -16.965 1.00 82.81 155 ASP A CA 1
ATOM 1111 C C . ASP A 1 155 ? -17.643 -0.077 -15.963 1.00 82.81 155 ASP A C 1
ATOM 1113 O O . ASP A 1 155 ? -18.597 -0.405 -15.251 1.00 82.81 155 ASP A O 1
ATOM 1117 N N . GLY A 1 156 ? -16.434 -0.636 -15.838 1.00 80.25 156 GLY A N 1
ATOM 1118 C CA . GLY A 1 156 ? -16.111 -1.635 -14.818 1.00 80.25 156 GLY A CA 1
ATOM 1119 C C . GLY A 1 156 ? -16.352 -1.107 -13.402 1.00 80.25 156 GLY A C 1
ATOM 1120 O O . GLY A 1 156 ? -17.083 -1.726 -12.629 1.00 80.25 156 GLY A O 1
ATOM 1121 N N . LEU A 1 157 ? -15.834 0.085 -13.089 1.00 79.94 157 LEU A N 1
ATOM 1122 C CA . LEU A 1 157 ? -16.051 0.744 -11.797 1.00 79.94 157 LEU A CA 1
ATOM 1123 C C . LEU A 1 157 ? -17.544 0.979 -11.517 1.00 79.94 157 LEU A C 1
ATOM 1125 O O . LEU A 1 157 ? -18.025 0.694 -10.421 1.00 79.94 157 LEU A O 1
ATOM 1129 N N . SER A 1 158 ? -18.297 1.461 -12.510 1.00 81.62 158 SER A N 1
ATOM 1130 C CA . SER A 1 158 ? -19.745 1.677 -12.405 1.00 81.62 158 SER A CA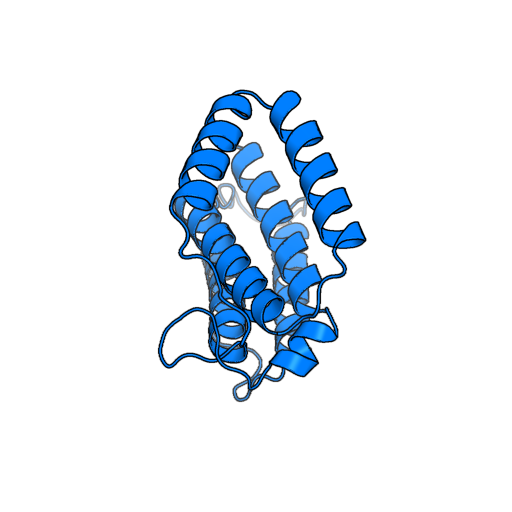 1
ATOM 1131 C C . SER A 1 158 ? -20.506 0.383 -12.107 1.00 81.62 158 SER A C 1
ATOM 1133 O O . SER A 1 158 ? -21.456 0.388 -11.318 1.00 81.62 158 SER A O 1
ATOM 1135 N N . SER A 1 159 ? -20.105 -0.727 -12.730 1.00 79.25 159 SER A N 1
ATOM 1136 C CA . SER A 1 159 ? -20.686 -2.048 -12.479 1.00 79.25 159 SER A CA 1
ATOM 1137 C C . SER A 1 159 ? -20.396 -2.529 -11.056 1.00 79.25 159 SER A C 1
ATOM 1139 O O . SER A 1 159 ? -21.307 -2.985 -10.360 1.00 79.25 159 SER A O 1
ATOM 1141 N N . THR A 1 160 ? -19.155 -2.375 -10.592 1.00 78.19 160 THR A N 1
ATOM 1142 C CA . THR A 1 160 ? -18.742 -2.754 -9.233 1.00 78.19 160 THR A CA 1
ATOM 1143 C C . THR A 1 160 ? -19.494 -1.954 -8.175 1.00 78.19 160 THR A C 1
ATOM 1145 O O . THR A 1 160 ? -20.044 -2.542 -7.250 1.00 78.19 160 THR A O 1
ATOM 1148 N N . LEU A 1 161 ? -19.613 -0.631 -8.338 1.00 78.69 161 LEU A N 1
ATOM 1149 C CA . LEU A 1 161 ? -20.353 0.222 -7.399 1.00 78.69 161 LEU A CA 1
ATOM 1150 C C . LEU A 1 161 ? -21.839 -0.141 -7.315 1.00 78.69 161 LEU A C 1
ATOM 1152 O O . LEU A 1 161 ? -22.413 -0.113 -6.232 1.00 78.69 161 LEU A O 1
ATOM 1156 N N . ARG A 1 162 ? -22.464 -0.512 -8.440 1.00 78.94 162 ARG A N 1
ATOM 1157 C CA . ARG A 1 162 ? -23.859 -0.988 -8.462 1.00 78.94 162 ARG A CA 1
ATOM 1158 C C . ARG A 1 162 ? -24.040 -2.360 -7.815 1.00 78.94 162 ARG A C 1
ATOM 1160 O O . ARG A 1 162 ? -25.139 -2.674 -7.374 1.00 78.94 162 ARG A O 1
ATOM 1167 N N . SER A 1 163 ? -22.979 -3.161 -7.786 1.00 75.50 163 SER A N 1
ATOM 1168 C CA . SER A 1 163 ? -22.973 -4.505 -7.201 1.00 75.50 163 SER A CA 1
ATOM 1169 C C . SER A 1 163 ? -22.549 -4.504 -5.729 1.00 75.50 163 SER A C 1
ATOM 1171 O O . SER A 1 163 ? -22.711 -5.515 -5.048 1.00 75.50 163 SER A O 1
ATOM 1173 N N . ALA A 1 164 ? -21.999 -3.392 -5.233 1.00 72.19 164 ALA A N 1
ATOM 1174 C CA . ALA A 1 164 ? -21.570 -3.268 -3.852 1.00 72.19 164 ALA A CA 1
ATOM 1175 C C . ALA A 1 164 ? -22.794 -3.275 -2.915 1.00 72.19 164 ALA A C 1
ATOM 1177 O O . ALA A 1 164 ? -23.769 -2.561 -3.174 1.00 72.19 164 ALA A O 1
ATOM 1178 N N . PRO A 1 165 ? -22.771 -4.059 -1.820 1.00 55.62 165 PRO A N 1
ATOM 1179 C CA . PRO A 1 165 ? -23.851 -4.042 -0.846 1.00 55.62 165 PRO A CA 1
ATOM 1180 C C . PRO A 1 165 ? -23.987 -2.631 -0.267 1.00 55.62 165 PRO A C 1
ATOM 1182 O O . PRO A 1 165 ? -22.995 -1.997 0.094 1.00 55.62 165 PRO A O 1
ATOM 1185 N N . ALA A 1 166 ? -25.222 -2.132 -0.181 1.00 53.19 166 ALA A N 1
ATOM 1186 C CA . ALA A 1 166 ? -25.499 -0.864 0.476 1.00 53.19 166 ALA A CA 1
ATOM 1187 C C . ALA A 1 166 ? -24.997 -0.950 1.923 1.00 53.19 166 ALA A C 1
ATOM 1189 O O . ALA A 1 166 ? -25.543 -1.704 2.729 1.00 53.19 166 ALA A O 1
ATOM 1190 N N . VAL A 1 167 ? -23.948 -0.195 2.252 1.00 48.09 167 VAL A N 1
ATOM 1191 C CA . VAL A 1 167 ? -23.508 -0.022 3.638 1.00 48.09 167 VAL A CA 1
ATOM 1192 C C . VAL A 1 167 ? -24.593 0.796 4.332 1.00 48.09 167 VAL A C 1
ATOM 1194 O O . VAL A 1 167 ? -24.598 2.027 4.293 1.00 48.09 167 VAL A O 1
ATOM 1197 N N . VAL A 1 168 ? -25.565 0.098 4.916 1.00 33.59 168 VAL A N 1
ATOM 1198 C CA . VAL A 1 168 ? -26.543 0.674 5.834 1.00 33.59 168 VAL A CA 1
ATOM 1199 C C . VAL A 1 168 ? -25.759 1.085 7.075 1.00 33.59 168 VAL A C 1
ATOM 1201 O O . VAL A 1 168 ? -25.398 0.247 7.897 1.00 33.59 168 VAL A O 1
ATOM 1204 N N . ARG A 1 169 ? -25.429 2.376 7.179 1.00 37.78 169 ARG A N 1
ATOM 1205 C CA . ARG A 1 169 ? -24.960 2.964 8.437 1.00 37.78 169 ARG A CA 1
ATOM 1206 C C . ARG A 1 169 ? -26.133 2.906 9.422 1.00 37.78 169 ARG A C 1
ATOM 1208 O O . ARG A 1 169 ? -27.123 3.606 9.210 1.00 37.78 169 ARG A O 1
ATOM 1215 N N . ALA A 1 170 ? -26.039 2.015 10.408 1.00 34.22 170 ALA A N 1
ATOM 1216 C CA . ALA A 1 170 ? -26.882 2.011 11.603 1.00 34.22 170 ALA A CA 1
ATOM 1217 C C . ALA A 1 170 ? -26.380 3.056 12.606 1.00 34.22 170 ALA A C 1
ATOM 1219 O O . ALA A 1 170 ? -25.149 3.290 12.630 1.00 34.22 170 ALA A O 1
#

Secondary structure (DSSP, 8-state):
-HHHHHHHHHHHHHHHHHHT-HHHHHHTTSB-SSTT-BHHHHHHHHHHHHHHHHHHTT-S-SS-S-SS--HHHHHHHHHHHHHHHHTTSS----SS--------HHHHHHHHHHHHHHHHHHHTTS---HHHHHHHHHHHHHHHHHSTTHHHHHHHHHHHHHHS------